Protein AF-A0A9P0B6N3-F1 (afdb_monomer_lite)

Foldseek 3Di:
DVVVVVVVVVVVVVPPPDDPPQAWDAAPVRATFGWAFCVQAVVSVCLVPPPVDDNDPVNVVRNVRQFPDDDPHTTTGTHHPVRHDPPVVVVVPPPPPPPPPDDD

Organism: Brassicogethes aeneus (NCBI:txid1431903)

pLDDT: mean 72.33, std 14.22, range [34.19, 90.06]

Radius of gyration: 20.39 Å; chains: 1; bounding box: 55×32×49 Å

Structure (mmCIF, N/CA/C/O backbone):
data_AF-A0A9P0B6N3-F1
#
_entry.id   AF-A0A9P0B6N3-F1
#
loop_
_atom_site.group_PDB
_atom_site.id
_atom_site.type_symbol
_atom_site.label_atom_id
_atom_site.label_alt_id
_atom_site.label_comp_id
_atom_site.label_asym_id
_atom_site.label_entity_id
_atom_site.label_seq_id
_atom_site.pdbx_PDB_ins_code
_atom_site.Cartn_x
_atom_site.Cartn_y
_atom_site.Cartn_z
_atom_site.occupancy
_atom_site.B_iso_or_equiv
_atom_site.auth_seq_id
_atom_site.auth_comp_id
_atom_site.auth_asym_id
_atom_site.auth_atom_id
_atom_site.pdbx_PDB_model_num
ATOM 1 N N . MET A 1 1 ? 34.042 15.282 -35.373 1.00 62.16 1 MET A N 1
ATOM 2 C CA . MET A 1 1 ? 33.675 15.880 -34.068 1.00 62.16 1 MET A CA 1
ATOM 3 C C . MET A 1 1 ? 32.183 15.747 -33.757 1.00 62.16 1 MET A C 1
ATOM 5 O O . MET A 1 1 ? 31.856 15.284 -32.676 1.00 62.16 1 MET A O 1
ATOM 9 N N . PHE A 1 2 ? 31.265 16.063 -34.678 1.00 66.69 2 PHE A N 1
ATOM 10 C CA . PHE A 1 2 ? 29.819 15.900 -34.424 1.00 66.69 2 PHE A CA 1
ATOM 11 C C . PHE A 1 2 ? 29.347 14.435 -34.395 1.00 66.69 2 PHE A C 1
ATOM 13 O O . PHE A 1 2 ? 28.523 14.071 -33.562 1.00 66.69 2 PHE A O 1
ATOM 20 N N . ALA A 1 3 ? 29.931 13.569 -35.231 1.00 67.81 3 ALA A N 1
ATOM 21 C CA . ALA A 1 3 ? 29.597 12.142 -35.266 1.00 67.81 3 ALA A CA 1
ATOM 22 C C . ALA A 1 3 ? 29.964 11.399 -33.966 1.00 67.81 3 ALA A C 1
ATOM 24 O O . ALA A 1 3 ? 29.215 10.538 -33.521 1.00 67.81 3 ALA A O 1
ATOM 25 N N . SER A 1 4 ? 31.073 11.776 -33.317 1.00 73.81 4 SER A N 1
ATOM 26 C CA . SER A 1 4 ? 31.484 11.210 -32.026 1.00 73.81 4 SER A CA 1
ATOM 27 C C . SER A 1 4 ? 30.541 11.616 -30.895 1.00 73.81 4 SER A C 1
ATOM 29 O O . SER A 1 4 ? 30.224 10.788 -30.052 1.00 73.81 4 SER A O 1
ATOM 31 N N . TYR A 1 5 ? 30.031 12.854 -30.913 1.00 79.06 5 TYR A N 1
ATOM 32 C CA . TYR A 1 5 ? 29.043 13.313 -29.934 1.00 79.06 5 TYR A CA 1
ATOM 33 C C . TYR A 1 5 ? 27.703 12.591 -30.107 1.00 79.06 5 TYR A C 1
ATOM 35 O O . TYR A 1 5 ? 27.121 12.131 -29.132 1.00 79.06 5 TYR A O 1
ATOM 43 N N . MET A 1 6 ? 27.258 12.411 -31.354 1.00 74.31 6 MET A N 1
ATOM 44 C CA . MET A 1 6 ? 26.036 11.661 -31.658 1.00 74.31 6 MET A CA 1
ATOM 45 C C . MET A 1 6 ? 26.127 10.200 -31.208 1.00 74.31 6 MET A C 1
ATOM 47 O O . MET A 1 6 ? 25.167 9.675 -30.653 1.00 74.31 6 MET A O 1
ATOM 51 N N . PHE A 1 7 ? 27.291 9.565 -31.369 1.00 75.06 7 PHE A N 1
ATOM 52 C CA . PHE A 1 7 ? 27.517 8.199 -30.893 1.00 75.06 7 PHE A CA 1
ATOM 53 C C . PHE A 1 7 ? 27.481 8.111 -29.361 1.00 75.06 7 PHE A C 1
ATOM 55 O O . PHE A 1 7 ? 26.841 7.221 -28.805 1.00 75.06 7 PHE A O 1
ATOM 62 N N . SER A 1 8 ? 28.104 9.068 -28.666 1.00 75.25 8 SER A N 1
ATOM 63 C CA . SER A 1 8 ? 28.054 9.152 -27.202 1.00 75.25 8 SER A CA 1
ATOM 64 C C . SER A 1 8 ? 26.638 9.401 -26.674 1.00 75.25 8 SER A C 1
ATOM 66 O O . SER A 1 8 ? 26.235 8.776 -25.698 1.00 75.25 8 SER A O 1
ATOM 68 N N . VAL A 1 9 ? 25.858 10.266 -27.327 1.00 78.50 9 VAL A N 1
ATOM 69 C CA . VAL A 1 9 ? 24.464 10.552 -26.947 1.00 78.50 9 VAL A CA 1
ATOM 70 C C . VAL A 1 9 ? 23.562 9.336 -27.188 1.00 78.50 9 VAL A C 1
ATOM 72 O O . VAL A 1 9 ? 22.738 9.011 -26.337 1.00 78.50 9 VAL A O 1
ATOM 75 N N . LEU A 1 10 ? 23.754 8.612 -28.294 1.00 72.44 10 LEU A N 1
ATOM 76 C CA . LEU A 1 10 ? 22.983 7.406 -28.607 1.00 72.44 10 LEU A CA 1
ATOM 77 C C . LEU A 1 10 ? 23.241 6.271 -27.599 1.00 72.44 10 LEU A C 1
ATOM 79 O O . LEU A 1 10 ? 22.302 5.591 -27.188 1.00 72.44 10 LEU A O 1
ATOM 83 N N . LEU A 1 11 ? 24.489 6.109 -27.144 1.00 72.62 11 LEU A N 1
ATOM 84 C CA . LEU A 1 11 ? 24.856 5.138 -26.105 1.00 72.62 11 LEU A CA 1
ATOM 85 C C . LEU A 1 11 ? 24.236 5.473 -24.742 1.00 72.62 11 LEU A C 1
ATOM 87 O O . LEU A 1 11 ? 23.814 4.569 -24.025 1.00 72.62 11 LEU A O 1
ATOM 91 N N . LEU A 1 12 ? 24.135 6.759 -24.395 1.00 69.19 12 LEU A N 1
ATOM 92 C CA . LEU A 1 12 ? 23.495 7.189 -23.149 1.00 69.19 12 LEU A CA 1
ATOM 93 C C . LEU A 1 12 ? 21.980 6.932 -23.169 1.00 69.19 12 LEU A C 1
ATOM 95 O O . LEU A 1 12 ? 21.427 6.483 -22.168 1.00 69.19 12 LEU A O 1
ATOM 99 N N . LEU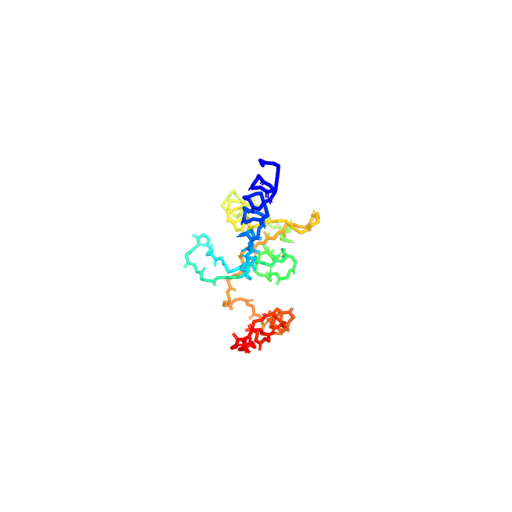 A 1 13 ? 21.317 7.132 -24.312 1.00 65.94 13 LEU A N 1
ATOM 100 C CA . LEU A 1 13 ? 19.872 6.912 -24.453 1.00 65.94 13 LEU A CA 1
ATOM 101 C C . LEU A 1 13 ? 19.479 5.426 -24.533 1.00 65.94 13 LEU A C 1
ATOM 103 O O . LEU A 1 13 ? 18.356 5.081 -24.184 1.00 65.94 13 LEU A O 1
ATOM 107 N N . ALA A 1 14 ? 20.381 4.526 -24.934 1.00 67.19 14 ALA A N 1
ATOM 108 C CA . ALA A 1 14 ? 20.085 3.092 -25.039 1.00 67.19 14 ALA A CA 1
ATOM 109 C C . ALA A 1 14 ? 20.033 2.347 -23.685 1.00 67.19 14 ALA A C 1
ATOM 111 O O . ALA A 1 14 ? 19.625 1.187 -23.632 1.00 67.19 14 ALA A O 1
ATOM 112 N N . THR A 1 15 ? 20.442 2.985 -22.582 1.00 63.25 15 THR A N 1
ATOM 113 C CA . THR A 1 15 ? 20.546 2.331 -21.261 1.00 63.25 15 THR A CA 1
ATOM 114 C C . THR A 1 15 ? 19.315 2.504 -20.366 1.00 63.25 15 THR A C 1
ATOM 116 O O . THR A 1 15 ? 19.228 1.848 -19.327 1.00 63.25 15 THR A O 1
ATOM 119 N N . VAL A 1 16 ? 18.317 3.305 -20.762 1.00 59.69 16 VAL A N 1
ATOM 120 C CA . VAL A 1 16 ? 17.093 3.527 -19.966 1.00 59.69 16 VAL A CA 1
ATOM 121 C C . VAL A 1 16 ? 16.061 2.405 -20.147 1.00 59.69 16 VAL A C 1
ATOM 123 O O . VAL A 1 16 ? 14.952 2.611 -20.625 1.00 59.69 16 VAL A O 1
ATOM 126 N N . ASN 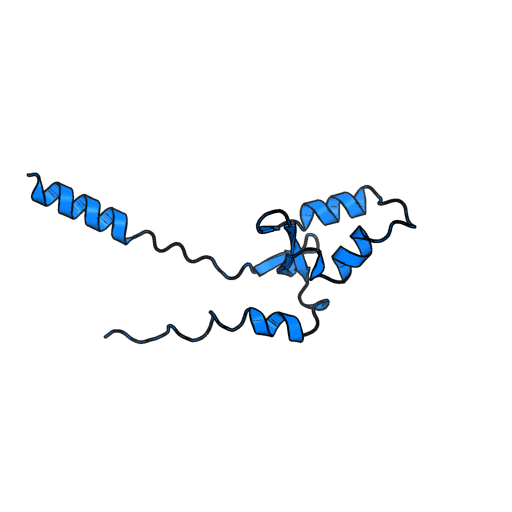A 1 17 ? 16.407 1.190 -19.725 1.00 60.44 17 ASN A N 1
ATOM 127 C CA . ASN A 1 17 ? 15.443 0.096 -19.581 1.00 60.44 17 ASN A CA 1
ATOM 128 C C . ASN A 1 17 ? 14.850 0.122 -18.165 1.00 60.44 17 ASN A C 1
ATOM 130 O O . ASN A 1 17 ? 15.274 -0.620 -17.281 1.00 60.44 17 ASN A O 1
ATOM 134 N N . GLY A 1 18 ? 13.881 1.009 -17.931 1.00 52.84 18 GLY A N 1
ATOM 135 C CA . GLY A 1 18 ? 13.105 1.017 -16.692 1.00 52.84 18 GLY A CA 1
ATOM 136 C C . GLY A 1 18 ? 12.138 -0.165 -16.663 1.00 52.84 18 GLY A C 1
ATOM 137 O O . GLY A 1 18 ? 11.066 -0.098 -17.257 1.00 52.84 18 GLY A O 1
ATOM 138 N N . LYS A 1 19 ? 12.501 -1.261 -15.988 1.00 47.09 19 LYS A N 1
ATOM 139 C CA . LYS A 1 19 ? 11.553 -2.346 -15.699 1.00 47.09 19 LYS A CA 1
ATOM 140 C C . LYS A 1 19 ? 10.629 -1.901 -14.563 1.00 47.09 19 LYS A C 1
ATOM 142 O O . LYS A 1 19 ? 11.072 -1.787 -13.425 1.00 47.09 19 LYS A O 1
ATOM 147 N N . PHE A 1 20 ? 9.357 -1.664 -14.872 1.00 51.56 20 PHE A N 1
ATOM 148 C CA . PHE A 1 20 ? 8.292 -1.572 -13.874 1.00 51.56 20 PHE A CA 1
ATOM 149 C C . PHE A 1 20 ? 8.082 -2.987 -13.317 1.00 51.56 20 PHE A C 1
ATOM 151 O O . PHE A 1 20 ? 7.456 -3.821 -13.973 1.00 51.56 20 PHE A O 1
ATOM 158 N N . LEU A 1 21 ? 8.724 -3.316 -12.188 1.00 55.09 21 LEU A N 1
ATOM 159 C CA . LEU A 1 21 ? 8.455 -4.580 -11.503 1.00 55.09 21 LEU A CA 1
ATOM 160 C C . LEU A 1 21 ? 6.973 -4.588 -11.140 1.00 55.09 21 LEU A C 1
ATOM 162 O O . LEU A 1 21 ? 6.464 -3.611 -10.605 1.00 55.09 21 LEU A O 1
ATOM 166 N N . GLN A 1 22 ? 6.296 -5.689 -11.443 1.00 58.53 22 GLN A N 1
ATOM 167 C CA . GLN A 1 22 ? 4.939 -5.932 -10.981 1.00 58.53 22 GLN A CA 1
ATOM 168 C C . GLN A 1 22 ? 4.910 -5.701 -9.465 1.00 58.53 22 GLN A C 1
ATOM 170 O O . GLN A 1 22 ? 5.674 -6.339 -8.745 1.00 58.53 22 GLN A O 1
ATOM 175 N N . ASP A 1 23 ? 4.133 -4.702 -9.039 1.00 72.38 23 ASP A N 1
ATOM 176 C CA . ASP A 1 23 ? 4.269 -3.983 -7.767 1.00 72.38 23 ASP A CA 1
ATOM 177 C C . ASP A 1 23 ? 4.034 -4.890 -6.531 1.00 72.38 23 ASP A C 1
ATOM 179 O O . ASP A 1 23 ? 2.996 -4.825 -5.868 1.00 72.38 23 ASP A O 1
ATOM 183 N N . THR A 1 24 ? 4.981 -5.764 -6.196 1.00 84.00 24 THR A N 1
ATOM 184 C CA . THR A 1 24 ? 5.002 -6.471 -4.911 1.00 84.00 24 THR A CA 1
ATOM 185 C C . THR A 1 24 ? 5.332 -5.475 -3.810 1.00 84.00 24 THR A C 1
ATOM 187 O O . THR A 1 24 ? 6.259 -4.677 -3.953 1.00 84.00 24 THR A O 1
ATOM 190 N N . CYS A 1 25 ? 4.615 -5.538 -2.697 1.00 87.06 25 CYS A N 1
ATOM 191 C CA . CYS A 1 25 ? 4.748 -4.594 -1.594 1.00 87.06 25 CYS A CA 1
ATOM 192 C C . CYS A 1 25 ? 4.739 -5.324 -0.244 1.00 87.06 25 CYS A C 1
ATOM 194 O O . CYS A 1 25 ? 4.394 -6.505 -0.155 1.00 87.06 25 CYS A O 1
ATOM 196 N N . LEU A 1 26 ? 5.151 -4.620 0.810 1.00 87.25 26 LEU A N 1
ATOM 197 C CA . LEU A 1 26 ? 5.041 -5.089 2.188 1.00 87.25 26 LEU A CA 1
ATOM 198 C C . LEU A 1 26 ? 3.966 -4.269 2.891 1.00 87.25 26 LEU A C 1
ATOM 200 O O . LEU A 1 26 ? 3.993 -3.039 2.830 1.00 87.25 26 LEU A O 1
ATOM 204 N N . THR A 1 27 ? 3.020 -4.943 3.542 1.00 83.81 27 THR A N 1
ATOM 205 C CA . THR A 1 27 ? 2.012 -4.260 4.355 1.00 83.81 27 THR A CA 1
ATOM 206 C C . THR A 1 27 ? 2.686 -3.591 5.561 1.00 83.81 27 THR A C 1
ATOM 208 O O . THR A 1 27 ? 3.783 -3.999 5.960 1.00 83.81 27 THR A O 1
ATOM 211 N N . PRO A 1 28 ? 2.039 -2.607 6.213 1.00 79.75 28 PRO A N 1
ATOM 212 C CA . PRO A 1 28 ? 2.532 -2.048 7.476 1.00 79.75 28 PRO A CA 1
ATOM 213 C C . PRO A 1 28 ? 2.780 -3.107 8.568 1.00 79.75 28 PRO A C 1
ATOM 215 O O . PRO A 1 28 ? 3.586 -2.889 9.468 1.00 79.75 28 PRO A O 1
ATOM 218 N N . ASN A 1 29 ? 2.140 -4.275 8.448 1.00 84.25 29 ASN A N 1
ATOM 219 C CA . ASN A 1 29 ? 2.308 -5.430 9.331 1.00 84.25 29 ASN A CA 1
ATOM 220 C C . ASN A 1 29 ? 3.443 -6.377 8.888 1.00 84.25 29 ASN A C 1
ATOM 222 O O . ASN A 1 29 ? 3.569 -7.475 9.419 1.00 84.25 29 ASN A O 1
ATOM 226 N N . SER A 1 30 ? 4.288 -5.964 7.936 1.00 84.50 30 SER A N 1
ATOM 227 C CA . SER A 1 30 ? 5.389 -6.756 7.361 1.00 84.50 30 SER A CA 1
ATOM 228 C C . SER A 1 30 ? 4.958 -8.022 6.608 1.00 84.50 30 SER A C 1
ATOM 230 O O . SER A 1 30 ? 5.747 -8.953 6.444 1.00 84.50 30 SER A O 1
ATOM 232 N N . GLU A 1 31 ? 3.727 -8.062 6.102 1.00 85.69 31 GLU A N 1
ATOM 233 C CA . GLU A 1 31 ? 3.236 -9.179 5.293 1.00 85.69 31 GLU A CA 1
ATOM 234 C C . GLU A 1 31 ? 3.473 -8.925 3.805 1.00 85.69 31 GLU A C 1
ATOM 236 O O . GLU A 1 31 ? 3.438 -7.785 3.339 1.00 85.69 31 GLU A O 1
ATOM 241 N N . ARG A 1 32 ? 3.697 -9.993 3.032 1.00 86.19 32 ARG A N 1
ATOM 242 C CA . ARG A 1 32 ? 3.852 -9.876 1.577 1.00 86.19 32 ARG A CA 1
ATOM 243 C C . ARG A 1 32 ? 2.505 -9.641 0.901 1.00 86.19 32 ARG A C 1
ATOM 245 O O . ARG A 1 32 ? 1.557 -10.397 1.113 1.00 86.19 32 ARG A O 1
ATOM 252 N N . GLY A 1 33 ? 2.469 -8.634 0.037 1.00 87.44 33 GLY A N 1
ATOM 253 C CA . GLY A 1 33 ? 1.284 -8.227 -0.698 1.00 87.44 33 GLY A CA 1
ATOM 254 C C . GLY A 1 33 ? 1.570 -7.785 -2.128 1.00 87.44 33 GLY A C 1
ATOM 255 O O . GLY A 1 33 ? 2.715 -7.778 -2.591 1.00 87.44 33 GLY A O 1
ATOM 256 N N . ILE A 1 34 ? 0.500 -7.399 -2.816 1.00 88.38 34 ILE A N 1
ATOM 257 C CA . ILE A 1 34 ? 0.532 -6.795 -4.149 1.00 88.38 34 ILE A CA 1
ATOM 258 C C . ILE A 1 34 ? -0.172 -5.439 -4.136 1.00 88.38 34 ILE A C 1
ATOM 260 O O . ILE A 1 34 ? -1.142 -5.228 -3.409 1.00 88.38 34 ILE A O 1
ATOM 264 N N . CYS A 1 35 ? 0.331 -4.506 -4.936 1.00 88.12 35 CYS A N 1
ATOM 265 C CA . CYS A 1 35 ? -0.237 -3.174 -5.073 1.00 88.12 35 CYS A CA 1
ATOM 266 C C . CYS A 1 35 ? -1.379 -3.184 -6.099 1.00 88.12 35 CYS A C 1
ATOM 268 O O . CYS A 1 35 ? -1.153 -3.152 -7.314 1.00 88.12 35 CYS A O 1
ATOM 270 N N . ILE A 1 36 ? -2.612 -3.209 -5.605 1.00 86.25 36 ILE A N 1
ATOM 271 C CA . ILE A 1 36 ? -3.843 -3.264 -6.409 1.00 86.25 36 ILE A CA 1
ATOM 272 C C . ILE A 1 36 ? -4.761 -2.093 -6.063 1.00 86.25 36 ILE A C 1
ATOM 274 O O . ILE A 1 36 ? -4.471 -1.321 -5.149 1.00 86.25 36 ILE A O 1
ATOM 278 N N . ASN A 1 37 ? -5.852 -1.900 -6.805 1.00 84.62 37 ASN A N 1
ATOM 279 C CA . ASN A 1 37 ? -6.788 -0.826 -6.478 1.00 84.62 37 ASN A CA 1
ATOM 280 C C . ASN A 1 37 ? -7.472 -1.087 -5.131 1.00 84.62 37 ASN A C 1
ATOM 282 O O . ASN A 1 37 ? -7.766 -2.226 -4.780 1.00 84.62 37 ASN A O 1
ATOM 286 N N . LEU A 1 38 ? -7.789 -0.011 -4.405 1.00 83.38 38 LEU A N 1
ATOM 287 C CA . LEU A 1 38 ? -8.519 -0.062 -3.133 1.00 83.38 38 LEU A CA 1
ATOM 288 C C . LEU A 1 38 ? -9.765 -0.966 -3.176 1.00 83.38 38 LEU A C 1
ATOM 290 O O . LEU A 1 38 ? -10.037 -1.689 -2.225 1.00 83.38 38 LEU A O 1
ATOM 294 N N . GLN A 1 39 ? -10.504 -0.920 -4.286 1.00 80.81 39 GLN A N 1
ATOM 295 C CA . GLN A 1 39 ? -11.743 -1.675 -4.503 1.00 80.81 39 GLN A CA 1
ATOM 296 C C . GLN A 1 39 ? -11.517 -3.178 -4.716 1.00 80.81 39 GLN A C 1
ATOM 298 O O . GLN A 1 39 ? -12.434 -3.963 -4.510 1.00 80.81 39 GLN A O 1
ATOM 303 N N . GLU A 1 40 ? -10.310 -3.568 -5.124 1.00 78.31 40 GLU A N 1
ATOM 304 C CA . GLU A 1 40 ? -9.919 -4.953 -5.414 1.00 78.31 40 GLU A CA 1
ATOM 305 C C . GLU A 1 40 ? -9.313 -5.645 -4.182 1.00 78.31 40 GLU A C 1
ATOM 307 O O . GLU A 1 40 ? -9.005 -6.829 -4.226 1.00 78.31 40 GLU A O 1
ATOM 312 N N . CYS A 1 41 ? -9.140 -4.925 -3.068 1.00 83.69 41 CYS A N 1
ATOM 313 C CA . CYS A 1 41 ? -8.646 -5.479 -1.814 1.00 83.69 41 CYS A CA 1
ATOM 314 C C . CYS A 1 41 ? -9.793 -5.584 -0.793 1.00 83.69 41 CYS A C 1
ATOM 316 O O . CYS A 1 41 ? -10.095 -4.584 -0.133 1.00 83.69 41 CYS A O 1
ATOM 318 N N . PRO A 1 42 ? -10.412 -6.768 -0.602 1.00 81.06 42 PRO A N 1
ATOM 319 C CA . PRO A 1 42 ? -11.534 -6.957 0.320 1.00 81.06 42 PRO A CA 1
ATOM 320 C C . PRO A 1 42 ? -11.317 -6.407 1.743 1.00 81.06 42 PRO A C 1
ATOM 322 O O . PRO A 1 42 ? -12.210 -5.710 2.233 1.00 81.06 42 PRO A O 1
ATOM 325 N N . PRO A 1 43 ? -10.164 -6.634 2.414 1.00 77.19 43 PRO A N 1
ATOM 326 C CA . PRO A 1 43 ? -9.987 -6.191 3.798 1.00 77.19 43 PRO A CA 1
ATOM 327 C C . PRO A 1 43 ? -9.898 -4.667 3.909 1.00 77.19 43 PRO A C 1
ATOM 329 O O . PRO A 1 43 ? -10.493 -4.067 4.802 1.00 77.19 43 PRO A O 1
ATOM 332 N N . ILE A 1 44 ? -9.196 -4.016 2.979 1.00 76.12 44 ILE A N 1
ATOM 333 C CA . ILE A 1 44 ? -9.065 -2.557 2.974 1.00 76.12 44 ILE A CA 1
ATOM 334 C C . ILE A 1 44 ? -10.392 -1.913 2.534 1.00 76.12 44 ILE A C 1
ATOM 336 O O . ILE A 1 44 ? -10.803 -0.896 3.096 1.00 76.12 44 ILE A O 1
ATOM 340 N N . PHE A 1 45 ? -11.085 -2.502 1.557 1.00 79.81 45 PHE A N 1
ATOM 341 C CA . PHE A 1 45 ? -12.377 -2.012 1.087 1.00 79.81 45 PHE A CA 1
ATOM 342 C C . PHE A 1 45 ? -13.435 -2.058 2.193 1.00 79.81 45 PHE A C 1
ATOM 344 O O . PHE A 1 45 ? -14.149 -1.076 2.389 1.00 79.81 45 PHE A O 1
ATOM 351 N N . ALA A 1 46 ? -13.491 -3.148 2.966 1.00 80.50 46 ALA A N 1
ATOM 352 C CA . ALA A 1 46 ? -14.386 -3.264 4.113 1.00 80.50 46 ALA A CA 1
ATOM 353 C C . ALA A 1 46 ? -14.126 -2.161 5.151 1.00 80.50 46 ALA A C 1
ATOM 355 O O . ALA A 1 46 ? -15.068 -1.505 5.585 1.00 80.50 46 ALA A O 1
ATOM 356 N N . LEU A 1 47 ? -12.856 -1.892 5.478 1.00 78.00 47 LEU A N 1
ATOM 357 C CA . LEU A 1 47 ? -12.475 -0.817 6.403 1.00 78.00 47 LEU A CA 1
ATOM 358 C C . LEU A 1 47 ? -12.831 0.579 5.872 1.00 78.00 47 LEU A C 1
ATOM 360 O O . LEU A 1 47 ? -13.217 1.452 6.642 1.00 78.00 47 LEU A O 1
ATOM 364 N N . SER A 1 48 ? -12.699 0.802 4.563 1.00 71.38 48 SER A N 1
ATOM 365 C CA . SER A 1 48 ? -13.025 2.089 3.939 1.00 71.38 48 SER A CA 1
ATOM 366 C C . SER A 1 48 ? -14.529 2.317 3.771 1.00 71.38 48 SER A C 1
ATOM 368 O O . SER A 1 48 ? -14.950 3.469 3.684 1.00 71.38 48 SER A O 1
ATOM 370 N N . ASN A 1 49 ? -15.318 1.249 3.652 1.00 75.25 49 ASN A N 1
ATOM 371 C CA . ASN A 1 49 ? -16.760 1.301 3.406 1.00 75.25 49 ASN A CA 1
ATOM 372 C C . ASN A 1 49 ? -17.585 1.088 4.687 1.00 75.25 49 ASN A C 1
ATOM 374 O O . ASN A 1 49 ? -18.817 1.079 4.645 1.00 75.25 49 ASN A O 1
ATOM 378 N N . ASP A 1 50 ? -16.928 0.916 5.833 1.00 71.81 50 ASP A N 1
ATOM 379 C CA . ASP A 1 50 ? -17.590 0.879 7.129 1.00 71.81 50 ASP A CA 1
ATOM 380 C C . ASP A 1 50 ? -17.954 2.300 7.579 1.00 7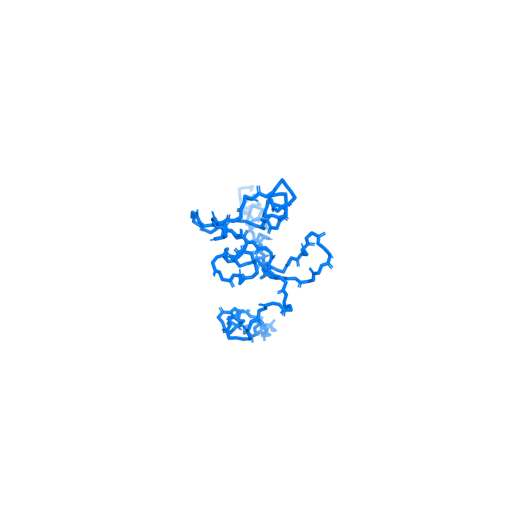1.81 50 ASP A C 1
ATOM 382 O O . ASP A 1 50 ? -17.251 2.953 8.343 1.00 71.81 50 ASP A O 1
ATOM 386 N N . PHE A 1 51 ? -19.077 2.794 7.059 1.00 64.44 51 PHE A N 1
ATOM 387 C CA . PHE A 1 51 ? -19.661 4.079 7.453 1.00 64.44 51 PHE A CA 1
ATOM 388 C C . PHE A 1 51 ? -20.423 4.010 8.784 1.00 64.44 51 PHE A C 1
ATOM 390 O O . PHE A 1 51 ? -20.872 5.041 9.286 1.00 64.44 51 PHE A O 1
ATOM 397 N N . THR A 1 52 ? -20.618 2.807 9.332 1.00 66.69 52 THR A N 1
ATOM 398 C CA . THR A 1 52 ? -21.383 2.603 10.570 1.00 66.69 52 THR A CA 1
ATOM 399 C C . THR A 1 52 ? -20.488 2.810 11.785 1.00 66.69 52 THR A C 1
ATOM 401 O O . THR A 1 52 ? -20.920 3.386 12.784 1.00 66.69 52 THR A O 1
ATOM 404 N N . ASN A 1 53 ? -19.226 2.390 11.685 1.00 68.50 53 ASN A N 1
ATOM 405 C CA . ASN A 1 53 ? -18.213 2.642 12.696 1.00 68.50 53 ASN A CA 1
ATOM 406 C C . ASN A 1 53 ? -17.428 3.918 12.366 1.00 68.50 53 ASN A C 1
ATOM 408 O O . ASN A 1 53 ? -17.051 4.175 11.227 1.00 68.50 53 ASN A O 1
ATOM 412 N N . GLN A 1 54 ? -17.165 4.751 13.375 1.00 72.12 54 GLN A N 1
ATOM 413 C CA . GLN A 1 54 ? -16.284 5.903 13.190 1.00 72.12 54 GLN A CA 1
ATOM 414 C C . GLN A 1 54 ? -14.880 5.397 12.844 1.00 72.12 54 GLN A C 1
ATOM 416 O O . GLN A 1 54 ? -14.277 4.670 13.635 1.00 72.12 54 GLN A O 1
ATOM 421 N N . ILE A 1 55 ? -14.354 5.795 11.681 1.00 80.62 55 ILE A N 1
ATOM 422 C CA . ILE A 1 55 ? -12.971 5.499 11.291 1.00 80.62 55 ILE A CA 1
ATOM 423 C C . ILE A 1 55 ? -12.044 6.043 12.381 1.00 80.62 55 ILE A C 1
ATOM 425 O O . ILE A 1 55 ? -11.950 7.254 12.600 1.00 80.62 55 ILE A O 1
ATOM 429 N N . THR A 1 56 ? -11.358 5.141 13.077 1.00 84.38 56 THR A N 1
ATOM 430 C CA . THR A 1 56 ? -10.397 5.515 14.112 1.00 84.38 56 THR A CA 1
ATOM 431 C C . THR A 1 56 ? -9.102 6.022 13.479 1.00 84.38 56 THR A C 1
ATOM 433 O O . THR A 1 56 ? -8.768 5.716 12.331 1.00 84.38 56 THR A O 1
ATOM 436 N N . LEU A 1 57 ? -8.324 6.789 14.246 1.00 85.88 57 LEU A N 1
ATOM 437 C CA . LEU A 1 57 ? -7.031 7.308 13.791 1.00 85.88 57 LEU A CA 1
ATOM 438 C C . LEU A 1 57 ? -6.059 6.182 13.382 1.00 85.88 57 LEU A C 1
ATOM 440 O O . LEU A 1 57 ? -5.242 6.373 12.485 1.00 85.88 57 LEU A O 1
ATOM 444 N N . GLU A 1 58 ? -6.133 5.016 14.029 1.00 84.19 58 GLU A N 1
ATOM 445 C CA . GLU A 1 58 ? -5.312 3.850 13.681 1.00 84.19 58 GLU A CA 1
ATOM 446 C C . GLU A 1 58 ? -5.688 3.261 12.324 1.00 84.19 58 GLU A C 1
ATOM 448 O O . GLU A 1 58 ? -4.800 3.018 11.508 1.00 84.19 58 GLU A O 1
ATOM 453 N N . ILE A 1 59 ? -6.988 3.115 12.046 1.00 81.56 59 ILE A N 1
ATOM 454 C CA . ILE A 1 59 ? -7.471 2.645 10.743 1.00 81.56 59 ILE A CA 1
ATOM 455 C C . ILE A 1 59 ? -7.025 3.621 9.655 1.00 81.56 59 ILE A C 1
ATOM 457 O O . ILE A 1 59 ? -6.467 3.204 8.646 1.00 81.56 59 ILE A O 1
ATOM 461 N N . LEU A 1 60 ? -7.168 4.930 9.883 1.00 84.00 60 LEU A N 1
ATOM 462 C CA . LEU A 1 60 ? -6.722 5.937 8.921 1.00 84.00 60 LEU A CA 1
ATOM 463 C C . LEU A 1 60 ? -5.209 5.853 8.652 1.00 84.00 60 LEU A C 1
ATOM 465 O O . LEU A 1 60 ? -4.785 5.900 7.498 1.00 84.00 60 LEU A O 1
ATOM 469 N N . LYS A 1 61 ? -4.388 5.689 9.696 1.00 86.62 61 LYS A N 1
ATOM 470 C CA . LYS A 1 61 ? -2.936 5.492 9.548 1.00 86.62 61 LYS A CA 1
ATOM 471 C C . LYS A 1 61 ? -2.610 4.227 8.762 1.00 86.62 61 LYS A C 1
ATOM 473 O O . LYS A 1 61 ? -1.701 4.258 7.938 1.00 86.62 61 LYS A O 1
ATOM 478 N N . PHE A 1 62 ? -3.347 3.144 8.989 1.00 85.38 62 PHE A N 1
ATOM 479 C CA . PHE A 1 62 ? -3.181 1.900 8.249 1.00 85.38 62 PHE A CA 1
ATOM 480 C C . PHE A 1 62 ? -3.555 2.055 6.768 1.00 85.38 62 PHE A C 1
ATOM 482 O O . PHE A 1 62 ? -2.797 1.616 5.906 1.00 85.38 62 PHE A O 1
ATOM 489 N N . LEU A 1 63 ? -4.662 2.740 6.458 1.00 83.50 63 LEU A N 1
ATOM 490 C CA . LEU A 1 63 ? -5.090 3.033 5.084 1.00 83.50 63 LEU A CA 1
ATOM 491 C C . LEU A 1 63 ? -4.047 3.868 4.330 1.00 83.50 63 LEU A C 1
ATOM 493 O O . LEU A 1 63 ? -3.688 3.541 3.201 1.00 83.50 63 LEU A O 1
ATOM 497 N N . ILE A 1 64 ? -3.528 4.918 4.973 1.00 85.50 64 ILE A N 1
ATOM 498 C CA . ILE A 1 64 ? -2.486 5.778 4.397 1.00 85.50 64 ILE A CA 1
ATOM 499 C C . ILE A 1 64 ? -1.173 5.001 4.242 1.00 85.50 64 ILE A C 1
ATOM 501 O O . ILE A 1 64 ? -0.549 5.063 3.190 1.00 85.50 64 ILE A O 1
ATOM 505 N N . GLY A 1 65 ? -0.763 4.244 5.263 1.00 84.94 65 GLY A N 1
ATOM 506 C CA . GLY A 1 65 ? 0.472 3.454 5.242 1.00 84.94 65 GLY A CA 1
ATOM 507 C C . GLY A 1 65 ? 0.439 2.290 4.253 1.00 84.94 65 GLY A C 1
ATOM 508 O O . GLY A 1 65 ? 1.484 1.855 3.782 1.00 84.94 65 GLY A O 1
ATOM 509 N N . SER A 1 66 ? -0.755 1.811 3.905 1.00 86.25 66 SER A N 1
ATOM 510 C CA . SER A 1 66 ? -0.940 0.786 2.880 1.00 86.25 66 SER A CA 1
ATOM 511 C C . SER A 1 66 ? -0.959 1.369 1.467 1.00 86.25 66 SER A C 1
ATOM 513 O O . SER A 1 66 ? -0.966 0.599 0.515 1.00 86.25 66 SER A O 1
ATOM 515 N N . GLN A 1 67 ? -0.961 2.691 1.276 1.00 88.38 67 GLN A N 1
ATOM 516 C CA . GLN A 1 67 ? -0.956 3.291 -0.057 1.00 88.38 67 GLN A CA 1
ATOM 517 C C . GLN A 1 67 ? 0.385 3.051 -0.763 1.00 88.38 67 GLN A C 1
ATOM 519 O O . GLN A 1 67 ? 1.438 3.474 -0.295 1.00 88.38 67 GLN A O 1
ATOM 524 N N . CYS A 1 68 ? 0.337 2.402 -1.924 1.00 88.19 68 CYS A N 1
ATOM 525 C CA . CYS A 1 68 ? 1.520 2.064 -2.724 1.00 88.19 68 CYS A CA 1
ATOM 526 C C . CYS A 1 68 ? 1.596 2.848 -4.045 1.00 88.19 68 CYS A C 1
ATOM 528 O O . CYS A 1 68 ? 2.611 2.802 -4.735 1.00 88.19 68 CYS A O 1
ATOM 530 N N . GLY A 1 69 ? 0.546 3.593 -4.401 1.00 84.88 69 GLY A N 1
ATOM 531 C CA . GLY A 1 69 ? 0.544 4.465 -5.569 1.00 84.88 69 GLY A CA 1
ATOM 532 C C . GLY A 1 69 ? -0.856 4.908 -5.977 1.00 84.88 69 GLY A C 1
ATOM 533 O O . GLY A 1 69 ? -1.821 4.761 -5.230 1.00 84.88 69 GLY A O 1
ATOM 534 N N . PHE A 1 70 ? -0.965 5.425 -7.198 1.00 82.44 70 PHE A N 1
ATOM 535 C CA . PHE A 1 70 ? -2.229 5.842 -7.799 1.0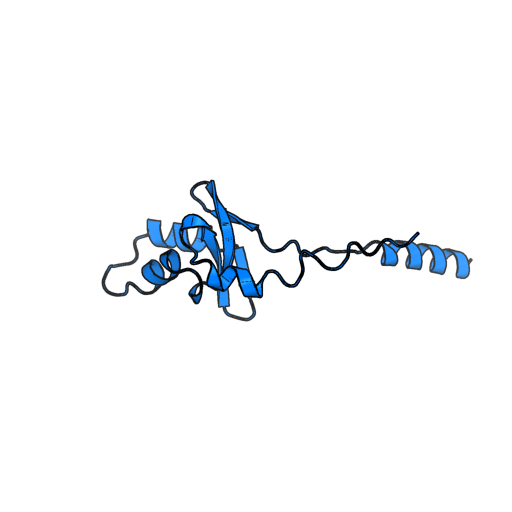0 82.44 70 PHE A CA 1
ATOM 536 C C . PHE A 1 70 ? -2.312 5.345 -9.241 1.00 82.44 70 PHE A C 1
ATOM 538 O O . PHE A 1 70 ? -1.335 5.415 -9.987 1.00 82.44 70 PHE A O 1
ATOM 545 N N . VAL A 1 71 ? -3.488 4.869 -9.650 1.00 78.94 71 VAL A N 1
ATOM 546 C CA . VAL A 1 71 ? -3.816 4.643 -11.062 1.00 78.94 71 VAL A CA 1
ATOM 547 C C . VAL A 1 71 ? -4.939 5.584 -11.447 1.00 78.94 71 VAL A C 1
ATOM 549 O O . VAL A 1 71 ? -6.068 5.463 -10.973 1.00 78.94 71 VAL A O 1
ATOM 552 N N . LYS A 1 72 ? -4.623 6.522 -12.345 1.00 80.19 72 LYS A N 1
ATOM 553 C CA . LYS A 1 72 ? -5.513 7.619 -12.749 1.00 80.19 72 LYS A CA 1
ATOM 554 C C . LYS A 1 72 ? -5.924 8.463 -11.534 1.00 80.19 72 LYS A C 1
ATOM 556 O O . LYS A 1 72 ? -5.142 9.290 -11.084 1.00 80.19 72 LYS A O 1
ATOM 561 N N . SER A 1 73 ? -7.120 8.223 -11.003 1.00 80.69 73 SER A N 1
ATOM 562 C CA . SER A 1 73 ? -7.695 8.904 -9.836 1.00 80.69 73 SER A CA 1
ATOM 563 C C . SER A 1 73 ? -8.008 7.941 -8.688 1.00 80.69 73 SER A C 1
ATOM 565 O O . SER A 1 73 ? -8.530 8.368 -7.665 1.00 80.69 73 SER A O 1
ATOM 567 N N . ASN A 1 74 ? -7.693 6.653 -8.848 1.00 79.31 74 ASN A N 1
ATOM 568 C CA . ASN A 1 74 ? -7.923 5.632 -7.836 1.00 79.31 74 ASN A CA 1
ATOM 569 C C . ASN A 1 74 ? -6.634 5.377 -7.056 1.00 79.31 74 ASN A C 1
ATOM 571 O O . ASN A 1 74 ? -5.566 5.171 -7.642 1.00 79.31 74 ASN A O 1
ATOM 575 N N . ALA A 1 75 ? -6.741 5.392 -5.729 1.00 84.44 75 ALA A N 1
ATOM 576 C CA . ALA A 1 75 ? -5.644 5.014 -4.855 1.00 84.44 75 ALA A CA 1
ATOM 577 C C . ALA A 1 75 ? -5.403 3.503 -4.948 1.00 84.44 75 ALA A C 1
ATOM 579 O O . ALA A 1 75 ? -6.338 2.700 -4.858 1.00 84.44 75 ALA A O 1
ATOM 580 N N . LYS A 1 76 ? -4.135 3.129 -5.109 1.00 88.88 76 LYS A N 1
ATOM 581 C CA . LYS A 1 76 ? -3.682 1.751 -4.973 1.00 88.88 76 LYS A CA 1
ATOM 582 C C . LYS A 1 76 ? -3.218 1.497 -3.550 1.00 88.88 76 LYS A C 1
ATOM 584 O O . LYS A 1 76 ? -2.572 2.352 -2.936 1.00 88.88 76 LYS A O 1
ATOM 589 N N . VAL A 1 77 ? -3.501 0.300 -3.062 1.00 90.06 77 VAL A N 1
ATOM 590 C CA . VAL A 1 77 ? -3.130 -0.159 -1.729 1.00 90.06 77 VAL A CA 1
ATOM 591 C C . VAL A 1 77 ? -2.392 -1.488 -1.798 1.00 90.06 77 VAL A C 1
ATOM 593 O O . VAL A 1 77 ? -2.608 -2.300 -2.697 1.00 90.06 77 VAL A O 1
ATOM 596 N N . CYS A 1 78 ? -1.505 -1.698 -0.836 1.00 90.00 78 CYS A N 1
ATOM 597 C CA . CYS A 1 78 ? -0.802 -2.942 -0.637 1.00 90.00 78 CYS A CA 1
ATOM 598 C C . CYS A 1 78 ? -1.745 -3.953 0.010 1.00 90.00 78 CYS A C 1
ATOM 600 O O . CYS A 1 78 ? -2.038 -3.857 1.203 1.00 90.00 78 CYS A O 1
ATOM 602 N N . CYS A 1 79 ? -2.232 -4.904 -0.783 1.00 88.31 79 CYS A N 1
ATOM 603 C CA . CYS A 1 79 ? -3.132 -5.944 -0.313 1.00 88.31 79 CYS A CA 1
ATOM 604 C C . CYS A 1 79 ? -2.344 -7.215 0.026 1.00 88.31 79 CYS A C 1
ATOM 606 O O . CYS A 1 79 ? -1.607 -7.703 -0.838 1.00 88.31 79 CYS A O 1
ATOM 608 N N . PRO A 1 80 ? -2.459 -7.763 1.249 1.00 87.50 80 PRO A N 1
ATOM 609 C CA . PRO A 1 80 ? -1.777 -8.999 1.614 1.00 87.50 80 PRO A CA 1
ATOM 610 C C . PRO A 1 80 ? -2.276 -10.170 0.761 1.00 87.50 80 PRO A C 1
ATOM 612 O O . PRO A 1 80 ? -3.474 -10.335 0.543 1.00 87.50 80 PRO A O 1
ATOM 615 N N . LEU A 1 81 ? -1.351 -11.023 0.312 1.00 83.88 81 LEU A N 1
ATOM 616 C CA . LEU A 1 81 ? -1.675 -12.187 -0.527 1.00 83.88 81 LEU A CA 1
ATOM 617 C C . LEU A 1 81 ? -2.603 -13.193 0.169 1.00 83.88 81 LEU A C 1
ATOM 619 O O . LEU A 1 81 ? -3.307 -13.939 -0.502 1.00 83.88 81 LEU A O 1
ATOM 623 N N . SER A 1 82 ? -2.598 -13.211 1.502 1.00 78.50 82 SER A N 1
ATOM 624 C CA . SER A 1 82 ? -3.458 -14.068 2.322 1.00 78.50 82 SER A CA 1
ATOM 625 C C . SER A 1 82 ? -4.950 -13.751 2.166 1.00 78.50 82 SER A C 1
ATOM 627 O O . SER A 1 82 ? -5.775 -14.629 2.391 1.00 78.50 82 SER A O 1
ATOM 629 N N . GLU A 1 83 ? -5.284 -12.520 1.772 1.00 71.44 83 GLU A N 1
ATOM 630 C CA . GLU A 1 83 ? -6.655 -11.992 1.699 1.00 71.44 83 GLU A CA 1
ATOM 631 C C . GLU A 1 83 ? -7.185 -11.910 0.256 1.00 71.44 83 GLU A C 1
ATOM 633 O O . GLU A 1 83 ? -8.294 -11.432 0.016 1.00 71.44 83 GLU A O 1
ATOM 638 N N . LEU A 1 84 ? -6.392 -12.359 -0.724 1.00 74.25 84 LEU A N 1
ATOM 639 C CA . LEU A 1 84 ? -6.760 -12.352 -2.136 1.00 74.25 84 LEU A CA 1
ATOM 640 C C . LEU A 1 84 ? -7.269 -13.725 -2.571 1.00 74.25 84 LEU A C 1
ATOM 642 O O . LEU A 1 84 ? -6.563 -14.733 -2.483 1.00 74.25 84 LEU A O 1
ATOM 646 N N . ASN A 1 85 ? -8.486 -13.760 -3.115 1.00 64.06 85 ASN A N 1
ATOM 647 C CA . ASN A 1 85 ? -8.981 -14.935 -3.818 1.00 64.06 85 ASN A CA 1
ATOM 648 C C . ASN A 1 85 ? -8.244 -15.049 -5.162 1.00 64.06 85 ASN A C 1
ATOM 650 O O . ASN A 1 85 ? -8.089 -14.074 -5.891 1.00 64.06 85 ASN A O 1
ATOM 654 N N . LYS A 1 86 ? -7.777 -16.258 -5.489 1.00 55.00 86 LYS A N 1
ATOM 655 C CA . LYS A 1 86 ? -6.865 -16.569 -6.609 1.00 55.00 86 LYS A CA 1
ATOM 656 C C . LYS A 1 86 ? -7.319 -16.133 -8.016 1.00 55.00 86 LYS A C 1
ATOM 658 O O . LYS A 1 86 ? -6.545 -16.293 -8.953 1.00 55.00 86 LYS A O 1
ATOM 663 N N . GLU A 1 87 ? -8.529 -15.611 -8.190 1.00 55.78 87 GLU A N 1
ATOM 664 C CA . GLU A 1 87 ? -9.062 -15.218 -9.499 1.00 55.78 87 GLU A CA 1
ATOM 665 C C . GLU A 1 87 ? -8.524 -13.858 -9.983 1.00 55.78 87 GLU A C 1
ATOM 667 O O . GLU A 1 87 ? -8.330 -13.688 -11.186 1.00 55.78 87 GLU A O 1
ATOM 672 N N . ASP A 1 88 ? -8.121 -12.951 -9.084 1.00 51.00 88 ASP A N 1
ATOM 673 C CA . ASP A 1 88 ? -7.571 -11.635 -9.467 1.00 51.00 88 ASP A CA 1
ATOM 674 C C . ASP A 1 88 ? -6.081 -11.669 -9.847 1.00 51.00 88 ASP A C 1
ATOM 676 O O . ASP A 1 88 ? -5.590 -10.799 -10.566 1.00 51.00 88 ASP A O 1
ATOM 680 N N . ILE A 1 89 ? -5.366 -12.732 -9.462 1.00 58.00 89 ILE A N 1
ATOM 681 C CA . ILE A 1 89 ? -3.960 -12.952 -9.850 1.00 58.00 89 ILE A CA 1
ATOM 682 C C . ILE A 1 89 ? -3.855 -13.234 -11.366 1.00 58.00 89 ILE A C 1
ATOM 684 O O . ILE A 1 89 ? -2.849 -12.909 -12.002 1.00 58.00 89 ILE A O 1
ATOM 688 N N . SER A 1 90 ? -4.928 -13.747 -11.982 1.00 50.16 90 SER A N 1
ATOM 689 C CA . SER A 1 90 ? -4.936 -14.200 -13.380 1.00 50.16 90 SER A CA 1
ATOM 690 C C . SER A 1 90 ? -4.871 -13.080 -14.432 1.00 50.16 90 SER A C 1
ATOM 692 O O . SER A 1 90 ? -4.420 -13.322 -15.551 1.00 50.16 90 SER A O 1
ATOM 694 N N . ASN A 1 91 ? -5.210 -11.832 -14.084 1.00 48.91 91 ASN A N 1
ATOM 695 C CA . ASN A 1 91 ? -5.025 -10.680 -14.983 1.00 48.91 91 ASN A CA 1
ATOM 696 C C . ASN A 1 91 ? -3.659 -9.993 -14.819 1.00 48.91 91 ASN A C 1
ATOM 698 O O . ASN A 1 91 ? -3.353 -9.027 -15.520 1.00 48.91 91 ASN A O 1
ATOM 702 N N . GLN A 1 92 ? -2.817 -10.499 -13.917 1.00 50.34 92 GLN A N 1
ATOM 703 C CA . GLN A 1 92 ? -1.448 -10.031 -13.708 1.00 50.34 92 GLN A CA 1
ATOM 704 C C . GLN A 1 92 ? -0.393 -11.087 -14.081 1.00 50.34 92 GLN A C 1
ATOM 706 O O . GLN A 1 92 ? 0.795 -10.789 -14.037 1.00 50.34 92 GLN A O 1
ATOM 711 N N . GLU A 1 93 ? -0.792 -12.260 -14.584 1.00 51.06 93 GLU A N 1
ATOM 712 C CA . GLU A 1 93 ? 0.113 -13.306 -15.089 1.00 51.06 93 GLU A CA 1
ATOM 713 C C . GLU A 1 93 ? 0.492 -13.186 -16.582 1.00 51.06 93 GLU A C 1
ATOM 715 O O . GLU A 1 93 ? 1.333 -13.944 -17.062 1.00 51.06 93 GLU A O 1
ATOM 720 N N . SER A 1 94 ? -0.021 -12.211 -17.347 1.00 41.38 94 SER A N 1
ATOM 721 C CA . SER A 1 94 ? 0.316 -12.093 -18.781 1.00 41.38 94 SER A CA 1
ATOM 722 C C . SER A 1 94 ? 1.625 -11.348 -19.100 1.00 41.38 94 SER A C 1
ATOM 724 O O . SER A 1 94 ? 1.887 -11.074 -20.271 1.00 41.38 94 SER A O 1
ATOM 726 N N . VAL A 1 95 ? 2.460 -10.995 -18.113 1.00 48.38 95 VAL A N 1
ATOM 727 C CA . VAL A 1 95 ? 3.740 -10.286 -18.367 1.00 48.38 95 VAL A CA 1
ATOM 728 C C . VAL A 1 95 ? 4.965 -11.017 -17.798 1.00 48.38 95 VAL A C 1
ATOM 730 O O . VAL A 1 95 ? 6.092 -10.705 -18.174 1.00 48.38 95 VAL A O 1
ATOM 733 N N . ALA A 1 96 ? 4.792 -12.054 -16.973 1.00 54.62 96 ALA A N 1
ATOM 734 C CA . ALA A 1 96 ? 5.919 -12.714 -16.307 1.00 54.62 96 ALA A CA 1
ATOM 735 C C . ALA A 1 96 ? 6.480 -13.961 -17.021 1.00 54.62 96 ALA A C 1
ATOM 737 O O . ALA A 1 96 ? 7.403 -14.581 -16.494 1.00 54.62 96 ALA A O 1
ATOM 738 N N . SER A 1 97 ? 5.984 -14.377 -18.195 1.00 51.34 97 SER A N 1
ATOM 739 C CA . SER A 1 97 ? 6.473 -15.637 -18.800 1.00 51.34 97 SER A CA 1
ATOM 740 C C . SER A 1 97 ? 6.627 -15.686 -20.321 1.00 51.34 97 SER A C 1
ATOM 742 O O . SER A 1 97 ? 6.819 -16.773 -20.841 1.00 51.34 97 SER A O 1
ATOM 744 N N . ASN A 1 98 ? 6.653 -14.557 -21.042 1.00 47.53 98 ASN A N 1
ATOM 745 C CA . ASN A 1 98 ? 7.006 -14.557 -22.476 1.00 47.53 98 ASN A CA 1
ATOM 746 C C . ASN A 1 98 ? 7.962 -13.417 -22.870 1.00 47.53 98 ASN A C 1
ATOM 748 O O . ASN A 1 98 ? 7.646 -12.565 -23.694 1.00 47.53 98 ASN A O 1
ATOM 752 N N . SER A 1 99 ? 9.159 -13.388 -22.284 1.00 49.78 99 SER A N 1
ATOM 753 C CA . SER A 1 99 ? 10.340 -12.770 -22.926 1.00 49.78 99 SER A CA 1
ATOM 754 C C . SER A 1 99 ? 11.648 -13.247 -22.287 1.00 49.78 99 SER A C 1
ATOM 756 O O . SER A 1 99 ? 12.581 -12.488 -22.053 1.00 49.78 99 SER A O 1
ATOM 758 N N . PHE A 1 100 ? 11.742 -14.556 -22.050 1.00 50.75 100 PHE A N 1
ATOM 759 C CA . PHE A 1 100 ? 13.013 -15.257 -22.216 1.00 50.75 100 PHE A CA 1
ATOM 760 C C . PHE A 1 100 ? 13.016 -15.838 -23.635 1.00 50.75 100 PHE A C 1
ATOM 762 O O . PHE A 1 100 ? 12.885 -17.040 -23.834 1.00 50.75 100 PHE A O 1
ATOM 769 N N . VAL A 1 101 ? 13.064 -14.967 -24.647 1.00 43.03 101 VAL A N 1
ATOM 770 C CA . VAL A 1 101 ? 13.484 -15.396 -25.983 1.00 43.03 101 VAL A CA 1
ATOM 771 C C . VAL A 1 101 ? 14.960 -15.068 -26.055 1.00 43.03 101 VAL A C 1
ATOM 773 O O . VAL A 1 101 ? 15.358 -13.908 -26.103 1.00 43.03 101 VAL A O 1
ATOM 776 N N . LEU A 1 102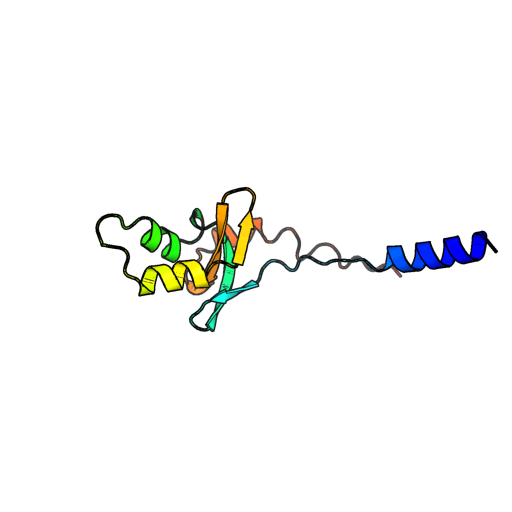 ? 15.745 -16.133 -25.956 1.00 48.06 102 LEU A N 1
ATOM 777 C CA . LEU A 1 102 ? 17.154 -16.194 -26.295 1.00 48.06 102 LEU A CA 1
ATOM 778 C C . LEU A 1 102 ? 17.410 -15.425 -27.598 1.00 48.06 102 LEU A C 1
ATOM 780 O O . LEU A 1 102 ? 17.003 -15.880 -28.664 1.00 48.06 102 LEU A O 1
ATOM 784 N N . THR A 1 103 ? 18.126 -14.310 -27.528 1.00 34.19 103 THR A N 1
ATOM 785 C CA . THR A 1 103 ? 18.895 -13.817 -28.672 1.00 34.19 103 THR A CA 1
ATOM 786 C C . THR A 1 103 ? 20.355 -14.167 -28.415 1.00 34.19 103 THR A C 1
ATOM 788 O O . THR A 1 103 ? 21.055 -13.475 -27.676 1.00 34.19 103 THR A O 1
ATOM 791 N N . GLN A 1 104 ? 20.757 -15.323 -28.958 1.00 48.44 104 GLN A N 1
ATOM 792 C CA . GLN A 1 104 ? 22.117 -15.513 -29.469 1.00 48.44 104 GLN A CA 1
ATOM 793 C C . GLN A 1 104 ? 22.328 -14.592 -30.673 1.00 48.44 104 GLN A C 1
ATOM 795 O O . GLN A 1 104 ? 21.326 -14.337 -31.384 1.00 48.44 104 GLN A O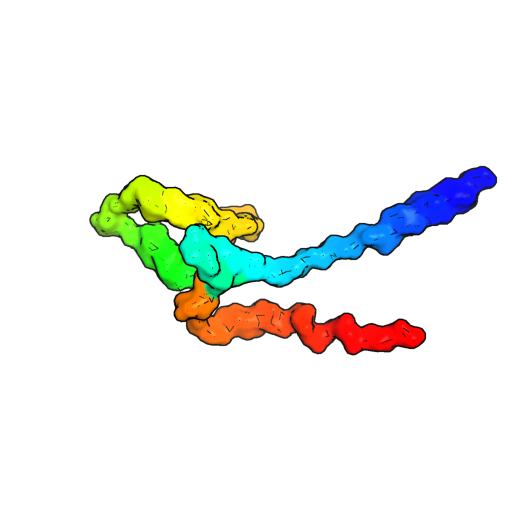 1
#

Secondary structure (DSSP, 8-state):
-HHHHHHHHHHHHTT--------EEE-TTS-EEEEEEGGG-HHHHHHHH--SS---HHHHHHHHHTEEEEETTEEEEEEEGGG--TTGGGGSSSSSSS------

Sequence (104 aa):
MFASYMFSVLLLLATVNGKFLQDTCLTPNSERGICINLQECPPIFALSNDFTNQITLEILKFLIGSQCGFVKSNAKVCCPLSELNKEDISNQESVASNSFVLTQ

InterPro domains:
  IPR022700 Proteinase, regulatory CLIP domain [PF12032] (25-79)
  IPR022700 Proteinase, regulatory CLIP domain [PS51888] (24-79)
  IPR022700 Proteinase, regulatory CLIP domain [SM00680] (25-80)
  IPR038565 Proteinase, regulatory CLIP domain superfamily [G3DSA:3.30.1640.30] (21-92)